Protein AF-A0A970B125-F1 (afdb_monomer_lite)

Structure (mmCIF, N/CA/C/O backbone):
data_AF-A0A970B125-F1
#
_entry.id   AF-A0A970B125-F1
#
loop_
_atom_site.group_PDB
_atom_site.id
_atom_site.type_symbol
_atom_site.label_atom_id
_atom_site.label_alt_id
_atom_site.label_comp_id
_atom_site.label_asym_id
_atom_site.label_entity_id
_atom_site.label_seq_id
_atom_site.pdbx_PDB_ins_code
_atom_site.Cartn_x
_atom_site.Cartn_y
_atom_site.Cartn_z
_atom_site.occupancy
_atom_site.B_iso_or_equiv
_atom_site.auth_seq_id
_atom_site.auth_comp_id
_atom_site.auth_asym_id
_atom_site.auth_atom_id
_atom_site.pdbx_PDB_model_num
ATOM 1 N N . MET A 1 1 ? 10.197 -2.682 6.898 1.00 63.16 1 MET A N 1
ATOM 2 C CA . MET A 1 1 ? 10.184 -3.993 6.208 1.00 63.16 1 MET A CA 1
ATOM 3 C C . MET A 1 1 ? 8.740 -4.413 6.235 1.00 63.16 1 MET A C 1
ATOM 5 O O . MET A 1 1 ? 8.179 -4.382 7.325 1.00 63.16 1 MET A O 1
ATOM 9 N N . ALA A 1 2 ? 8.145 -4.710 5.075 1.00 85.38 2 ALA A N 1
ATOM 10 C CA . ALA A 1 2 ? 6.702 -4.899 4.973 1.00 85.38 2 ALA A CA 1
ATOM 11 C C . ALA A 1 2 ? 6.158 -5.877 6.017 1.00 85.38 2 ALA A C 1
ATOM 13 O O . ALA A 1 2 ? 6.754 -6.921 6.304 1.00 85.38 2 ALA A O 1
ATOM 14 N N . ASN A 1 3 ? 4.994 -5.543 6.563 1.00 89.69 3 ASN A N 1
ATOM 15 C CA . ASN A 1 3 ? 4.304 -6.415 7.492 1.00 89.69 3 ASN A CA 1
ATOM 16 C C . ASN A 1 3 ? 3.643 -7.553 6.705 1.00 89.69 3 ASN A C 1
ATOM 18 O O . ASN A 1 3 ? 2.733 -7.331 5.902 1.00 89.69 3 ASN A O 1
ATOM 22 N N . PHE A 1 4 ? 4.081 -8.787 6.961 1.00 87.88 4 PHE A N 1
ATOM 23 C CA . PHE A 1 4 ? 3.601 -9.972 6.250 1.00 87.88 4 PHE A CA 1
ATOM 24 C C . PHE A 1 4 ? 2.079 -10.159 6.342 1.00 87.88 4 PHE A C 1
ATOM 26 O O . PHE A 1 4 ? 1.469 -10.659 5.396 1.00 87.88 4 PHE A O 1
ATOM 33 N N . LYS A 1 5 ? 1.452 -9.742 7.453 1.00 88.69 5 LYS A N 1
ATOM 34 C CA . LYS A 1 5 ? -0.003 -9.827 7.624 1.00 88.69 5 LYS A CA 1
ATOM 35 C C . LYS A 1 5 ? -0.712 -8.882 6.660 1.00 88.69 5 LYS A C 1
ATOM 37 O O . LYS A 1 5 ? -1.639 -9.309 5.981 1.00 88.69 5 LYS A O 1
ATOM 42 N N . HIS A 1 6 ? -0.238 -7.642 6.541 1.00 89.62 6 HIS A N 1
ATOM 43 C CA . HIS A 1 6 ? -0.824 -6.643 5.641 1.00 89.62 6 HIS A CA 1
ATOM 44 C C . HIS A 1 6 ? -0.635 -7.032 4.174 1.00 89.62 6 HIS A C 1
ATOM 46 O O . HIS A 1 6 ? -1.575 -6.955 3.386 1.00 89.62 6 HIS A O 1
ATOM 52 N N . VAL A 1 7 ? 0.558 -7.523 3.821 1.00 91.44 7 VAL A N 1
ATOM 53 C CA . VAL A 1 7 ? 0.851 -8.004 2.463 1.00 91.44 7 VAL A CA 1
ATOM 54 C C . VAL A 1 7 ? -0.078 -9.149 2.080 1.00 91.44 7 VAL A C 1
ATOM 56 O O . VAL A 1 7 ? -0.610 -9.166 0.972 1.00 91.44 7 VAL A O 1
ATOM 59 N N . ARG A 1 8 ? -0.298 -10.098 2.996 1.00 91.38 8 ARG A N 1
ATOM 60 C CA . ARG A 1 8 ? -1.213 -11.214 2.762 1.00 91.38 8 ARG A CA 1
ATOM 6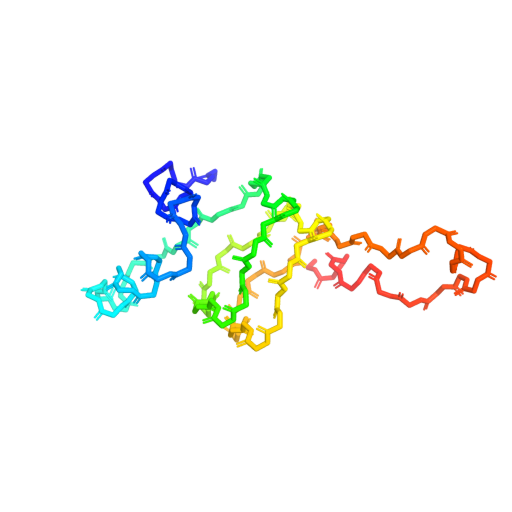1 C C . ARG A 1 8 ? -2.643 -10.728 2.517 1.00 91.38 8 ARG A C 1
ATOM 63 O O . ARG A 1 8 ? -3.252 -11.183 1.560 1.00 91.38 8 ARG A O 1
ATOM 70 N N . GLN A 1 9 ? -3.137 -9.783 3.317 1.00 90.12 9 GLN A N 1
ATOM 71 C CA . GLN A 1 9 ? -4.487 -9.232 3.149 1.00 90.12 9 GLN A CA 1
ATOM 72 C C . GLN A 1 9 ? -4.676 -8.559 1.783 1.00 90.12 9 GLN A C 1
ATOM 74 O O . GLN A 1 9 ? -5.653 -8.836 1.097 1.00 90.12 9 GLN A O 1
ATOM 79 N N . VAL A 1 10 ? -3.715 -7.738 1.339 1.00 90.44 10 VAL A N 1
ATOM 80 C CA . VAL A 1 10 ? -3.775 -7.114 0.003 1.00 90.44 10 VAL A CA 1
ATOM 81 C C . VAL A 1 10 ? -3.770 -8.170 -1.111 1.00 90.44 10 VAL A C 1
ATOM 83 O O . VAL A 1 10 ? -4.480 -8.023 -2.104 1.00 90.44 10 VAL A O 1
ATOM 86 N N . LYS A 1 11 ? -3.001 -9.256 -0.942 1.00 90.94 11 LYS A N 1
ATOM 87 C CA . LYS A 1 11 ? -2.905 -10.362 -1.912 1.00 90.94 11 LYS A CA 1
ATOM 88 C C . LYS A 1 11 ? -4.143 -11.255 -1.957 1.00 90.94 11 LYS A C 1
ATOM 90 O O . LYS A 1 11 ? -4.360 -11.910 -2.971 1.00 90.94 11 LYS A O 1
ATOM 95 N N . GLU A 1 12 ? -4.947 -11.271 -0.899 1.00 91.94 12 GLU A N 1
ATOM 96 C CA . GLU A 1 12 ? -6.232 -11.979 -0.859 1.00 91.94 12 GLU A CA 1
ATOM 97 C C . GLU A 1 12 ? -7.322 -11.254 -1.673 1.00 91.94 12 GLU A C 1
ATOM 99 O O . GLU A 1 12 ? -8.301 -11.885 -2.063 1.00 91.94 12 GLU A O 1
ATOM 104 N N . GLY A 1 13 ? -7.135 -9.966 -1.990 1.00 93.00 13 GLY A N 1
ATOM 105 C CA . GLY A 1 13 ? -7.997 -9.193 -2.888 1.00 93.00 13 GLY A CA 1
ATOM 106 C C . GLY A 1 13 ? -8.462 -7.858 -2.303 1.00 93.00 13 GLY A C 1
ATOM 107 O O . GLY A 1 13 ? -8.350 -7.609 -1.102 1.00 93.00 13 GLY A O 1
ATOM 108 N N . VAL A 1 14 ? -9.012 -6.995 -3.164 1.00 93.19 14 VAL A N 1
ATOM 109 C CA . VAL A 1 14 ? -9.466 -5.642 -2.784 1.00 93.19 14 VAL A CA 1
ATOM 110 C C . VAL A 1 14 ? -10.610 -5.679 -1.781 1.00 93.19 14 VAL A C 1
ATOM 112 O O . VAL A 1 14 ? -10.598 -4.901 -0.833 1.00 93.19 14 VAL A O 1
ATOM 115 N N . ASP A 1 15 ? -11.569 -6.589 -1.944 1.00 92.00 15 ASP A N 1
ATOM 116 C CA . ASP A 1 15 ? -12.708 -6.688 -1.027 1.00 92.00 15 ASP A CA 1
ATOM 117 C C . ASP A 1 15 ? -12.248 -7.065 0.384 1.00 92.00 15 ASP A C 1
ATOM 119 O O . ASP A 1 15 ? -12.624 -6.409 1.357 1.00 92.00 15 ASP A O 1
ATOM 123 N N . SER A 1 16 ? -11.370 -8.067 0.490 1.00 92.12 16 SER A N 1
ATOM 124 C CA . SER A 1 16 ? -10.750 -8.489 1.752 1.00 92.12 16 SER A CA 1
ATOM 125 C C . SER A 1 16 ? -9.968 -7.344 2.389 1.00 92.12 16 SER A C 1
ATOM 127 O O . SER A 1 16 ? -10.145 -7.047 3.572 1.00 92.12 16 SER A O 1
ATOM 129 N N . TRP A 1 17 ? -9.160 -6.645 1.588 1.00 92.19 17 TRP A N 1
ATOM 130 C CA . TRP A 1 17 ? -8.403 -5.482 2.030 1.00 92.19 17 TRP A CA 1
ATOM 131 C C . TRP A 1 17 ? -9.306 -4.366 2.562 1.00 92.19 17 TRP A C 1
ATOM 133 O O . TRP A 1 17 ? -9.099 -3.876 3.671 1.00 92.19 17 TRP A O 1
ATOM 143 N N . ASN A 1 18 ? -10.336 -3.986 1.810 1.00 92.25 18 ASN A N 1
ATOM 144 C CA . ASN A 1 18 ? -11.238 -2.900 2.174 1.00 92.25 18 ASN A CA 1
ATOM 145 C C . ASN A 1 18 ? -12.081 -3.255 3.410 1.00 92.25 18 ASN A C 1
ATOM 147 O O . ASN A 1 18 ? -12.266 -2.405 4.281 1.00 92.25 18 ASN A O 1
ATOM 151 N N . GLN A 1 19 ? -12.531 -4.507 3.548 1.00 91.25 19 GLN A N 1
ATOM 152 C CA . GLN A 1 19 ? -13.210 -4.983 4.759 1.00 91.25 19 GLN A CA 1
ATOM 153 C C . GLN A 1 19 ? -12.285 -4.972 5.977 1.00 91.25 19 GLN A C 1
ATOM 155 O O . GLN A 1 19 ? -12.701 -4.574 7.069 1.00 91.25 19 GLN A O 1
ATOM 160 N N . TRP A 1 20 ? -11.029 -5.389 5.805 1.00 89.88 20 TRP A N 1
ATOM 161 C CA . TRP A 1 20 ? -10.029 -5.313 6.862 1.00 89.88 20 TRP A CA 1
ATOM 162 C C . TRP A 1 20 ? -9.766 -3.855 7.257 1.00 89.88 20 TRP A C 1
ATOM 164 O O . TRP A 1 20 ? -9.809 -3.543 8.442 1.00 89.88 20 TRP A O 1
ATOM 174 N N . ARG A 1 21 ? -9.624 -2.940 6.287 1.00 87.50 21 ARG A N 1
ATOM 175 C CA . ARG A 1 21 ? -9.445 -1.493 6.516 1.00 87.50 21 ARG A CA 1
ATOM 176 C C . ARG A 1 21 ? -10.621 -0.830 7.226 1.00 87.50 21 ARG A C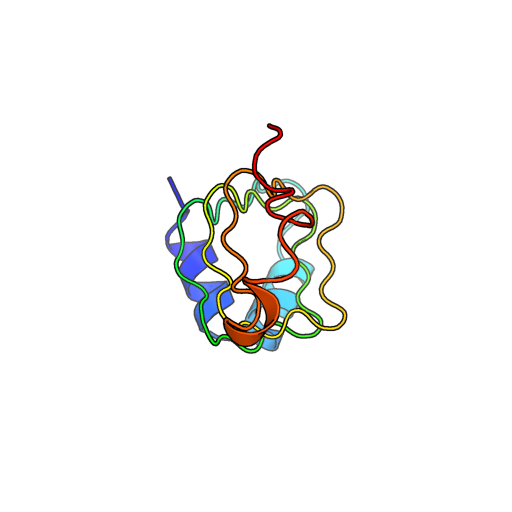 1
ATOM 178 O O . ARG A 1 21 ? -10.394 0.098 7.988 1.00 87.50 21 ARG A O 1
ATOM 185 N N . GLN A 1 22 ? -11.851 -1.289 7.001 1.00 87.00 22 GLN A N 1
ATOM 186 C CA . GLN A 1 22 ? -13.025 -0.789 7.729 1.00 87.00 22 GLN A CA 1
ATOM 187 C C . GLN A 1 22 ? -13.022 -1.199 9.207 1.00 87.00 22 GLN A C 1
ATOM 189 O O . GLN A 1 22 ? -13.570 -0.488 10.044 1.00 87.00 22 GLN A O 1
ATOM 194 N N . LYS A 1 23 ? -12.431 -2.355 9.529 1.00 84.81 23 LYS A N 1
ATOM 195 C CA . LYS A 1 23 ? -12.364 -2.894 10.898 1.00 84.81 23 LYS A CA 1
ATOM 196 C C . LYS A 1 23 ? -11.085 -2.497 11.630 1.00 84.81 23 LYS A C 1
ATOM 198 O O . LYS A 1 23 ? -11.080 -2.447 12.857 1.00 84.81 23 LYS A O 1
ATOM 203 N N . ALA A 1 24 ? -10.004 -2.262 10.896 1.00 77.81 24 ALA A N 1
ATOM 204 C CA . ALA A 1 24 ? -8.743 -1.801 11.441 1.00 77.81 24 ALA A CA 1
ATOM 205 C C . ALA A 1 24 ? -8.935 -0.377 11.976 1.00 77.81 24 ALA A C 1
ATOM 207 O O . ALA A 1 24 ? -9.182 0.555 11.215 1.00 77.81 24 ALA A O 1
ATOM 208 N N . SER A 1 25 ? -8.836 -0.202 13.296 1.00 66.38 25 SER A N 1
ATOM 209 C CA . SER A 1 25 ? -8.778 1.133 13.892 1.00 66.38 25 SER A CA 1
ATOM 210 C C . SER A 1 25 ? -7.639 1.924 13.246 1.00 66.38 25 SER A C 1
ATOM 212 O O . SER A 1 25 ? -6.527 1.409 13.135 1.00 66.38 25 SER A O 1
ATOM 214 N N . ASN A 1 26 ? -7.898 3.188 12.890 1.00 62.94 26 ASN A N 1
ATOM 215 C CA . ASN A 1 26 ? -6.981 4.147 12.241 1.00 62.94 26 ASN A CA 1
ATOM 216 C C . ASN A 1 26 ? -5.595 4.347 12.913 1.00 62.94 26 ASN A C 1
ATOM 218 O O . ASN A 1 26 ? -4.824 5.195 12.475 1.00 62.94 26 ASN A O 1
ATOM 222 N N . ALA A 1 27 ? -5.277 3.621 13.985 1.00 61.75 27 ALA A N 1
ATOM 223 C CA . ALA A 1 27 ? -4.037 3.718 14.743 1.00 61.75 27 ALA A CA 1
ATOM 224 C C . ALA A 1 27 ? -2.910 2.794 14.239 1.00 61.75 27 ALA A C 1
ATOM 226 O O . ALA A 1 27 ? -1.765 2.975 14.653 1.00 61.75 27 ALA A O 1
ATOM 227 N N . GLU A 1 28 ? -3.190 1.802 13.383 1.00 74.69 28 GLU A N 1
ATOM 228 C CA . GLU A 1 28 ? -2.146 0.889 12.899 1.00 74.69 28 GLU A CA 1
ATOM 229 C C . GLU A 1 28 ? -1.442 1.443 11.651 1.00 74.69 28 GLU A C 1
ATOM 231 O O . GLU A 1 28 ? -2.058 1.687 10.613 1.00 74.69 28 GLU A O 1
ATOM 236 N N . VAL A 1 29 ? -0.121 1.630 11.746 1.00 82.94 29 VAL A N 1
ATOM 237 C CA . VAL A 1 29 ? 0.713 2.002 10.597 1.00 82.94 29 VAL A CA 1
ATOM 238 C C . VAL A 1 29 ? 0.843 0.799 9.669 1.00 82.94 29 VAL A C 1
ATOM 240 O O . VAL A 1 29 ? 1.403 -0.240 10.025 1.00 82.94 29 VAL A O 1
ATOM 243 N N . ILE A 1 30 ? 0.356 0.949 8.442 1.00 90.38 30 ILE A N 1
ATOM 244 C CA . ILE A 1 30 ? 0.387 -0.113 7.445 1.00 90.38 30 ILE A CA 1
ATOM 245 C C . ILE A 1 30 ? 1.674 -0.005 6.625 1.00 90.38 30 ILE A C 1
ATOM 247 O O . ILE A 1 30 ? 1.834 0.920 5.832 1.00 90.38 30 ILE A O 1
ATOM 251 N N . ASP A 1 31 ? 2.572 -0.982 6.773 1.00 92.19 31 ASP A N 1
ATOM 252 C CA . ASP A 1 31 ? 3.784 -1.101 5.953 1.00 92.19 31 ASP A CA 1
ATOM 253 C C . ASP A 1 31 ? 3.644 -2.181 4.867 1.00 92.19 31 ASP A C 1
ATOM 255 O O . ASP A 1 31 ? 3.603 -3.374 5.177 1.00 92.19 31 ASP A O 1
ATOM 259 N N . LEU A 1 32 ? 3.609 -1.755 3.601 1.00 92.56 32 LEU A N 1
ATOM 260 C CA . LEU A 1 32 ? 3.685 -2.603 2.406 1.00 92.56 32 LEU A CA 1
ATOM 261 C C . LEU A 1 32 ? 4.984 -2.355 1.617 1.00 92.56 32 LEU A C 1
ATOM 263 O O . LEU A 1 32 ? 5.101 -2.804 0.477 1.00 92.56 32 LEU A O 1
ATOM 267 N N . SER A 1 33 ? 5.973 -1.665 2.191 1.00 93.25 33 SER A N 1
ATOM 268 C CA .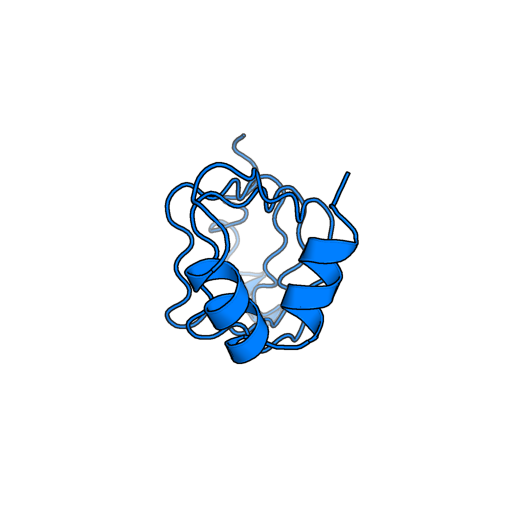 SER A 1 33 ? 7.191 -1.262 1.482 1.00 93.25 33 SER A CA 1
ATOM 269 C C . SER A 1 33 ? 7.925 -2.428 0.810 1.00 93.25 33 SER A C 1
ATOM 271 O O . SER A 1 33 ? 8.094 -3.502 1.386 1.00 93.25 33 SER A O 1
ATOM 273 N N . ARG A 1 34 ? 8.404 -2.201 -0.419 1.00 91.38 34 ARG A N 1
ATOM 274 C CA . ARG A 1 34 ? 9.149 -3.169 -1.245 1.00 91.38 34 ARG A CA 1
ATOM 275 C C . ARG A 1 34 ? 8.387 -4.466 -1.533 1.00 91.38 34 ARG A C 1
ATOM 277 O O . ARG A 1 34 ? 8.997 -5.504 -1.778 1.00 91.38 34 ARG A O 1
ATOM 284 N N . THR A 1 35 ? 7.059 -4.417 -1.501 1.00 92.44 35 THR A N 1
ATOM 285 C CA . THR A 1 35 ? 6.212 -5.549 -1.887 1.00 92.44 35 THR A CA 1
ATOM 286 C C . THR A 1 35 ? 6.017 -5.575 -3.399 1.00 92.44 35 THR A C 1
ATOM 288 O O . THR A 1 35 ? 5.847 -4.533 -4.031 1.00 92.44 35 THR A O 1
ATOM 291 N N . ASP A 1 36 ? 5.997 -6.774 -3.977 1.00 91.69 36 ASP A N 1
ATOM 292 C CA . ASP A 1 36 ? 5.556 -6.975 -5.355 1.00 91.69 36 ASP A CA 1
ATOM 293 C C . ASP A 1 36 ? 4.033 -7.150 -5.410 1.00 91.69 36 ASP A C 1
ATOM 295 O O . ASP A 1 36 ? 3.500 -8.145 -4.903 1.00 91.69 36 ASP A O 1
ATOM 299 N N . LEU A 1 37 ? 3.363 -6.152 -5.991 1.00 91.44 37 LEU A N 1
ATOM 300 C CA . LEU A 1 37 ? 1.927 -6.100 -6.269 1.00 91.44 37 LEU A CA 1
ATOM 301 C C . LEU A 1 37 ? 1.665 -5.968 -7.780 1.00 91.44 37 LEU A C 1
ATOM 303 O O . LEU A 1 37 ? 0.627 -5.456 -8.204 1.00 91.44 37 LEU A O 1
ATOM 307 N N . SER A 1 38 ? 2.618 -6.401 -8.609 1.00 91.12 38 SER A N 1
ATOM 308 C CA . SER A 1 38 ? 2.494 -6.324 -10.060 1.00 91.12 38 SER A CA 1
ATOM 309 C C . SER A 1 38 ? 1.339 -7.183 -10.583 1.00 91.12 38 SER A C 1
ATOM 311 O O . SER A 1 38 ? 1.037 -8.256 -10.061 1.00 91.12 38 SER A O 1
ATOM 313 N N . ASN A 1 39 ? 0.682 -6.704 -11.643 1.00 91.50 39 ASN A N 1
ATOM 314 C CA . ASN A 1 39 ? -0.469 -7.328 -12.306 1.00 91.50 39 ASN A CA 1
ATOM 315 C C . ASN A 1 39 ? -1.700 -7.537 -11.400 1.00 91.50 39 ASN A C 1
ATOM 317 O O . ASN A 1 39 ? -2.635 -8.245 -11.778 1.00 91.50 39 ASN A O 1
ATOM 321 N N . MET A 1 40 ? -1.725 -6.945 -10.202 1.00 92.44 40 MET A N 1
ATOM 322 C CA . MET A 1 40 ? -2.859 -7.074 -9.294 1.00 92.44 40 MET A CA 1
ATOM 323 C C . MET A 1 40 ? -4.015 -6.161 -9.699 1.00 92.44 40 MET A C 1
ATOM 325 O O . MET A 1 40 ? -3.818 -5.024 -10.124 1.00 92.44 40 MET A O 1
ATOM 329 N N . LYS A 1 41 ? -5.242 -6.646 -9.502 1.00 93.25 41 LYS A N 1
ATOM 330 C CA . LYS A 1 41 ? -6.453 -5.829 -9.596 1.00 93.25 41 LYS A CA 1
ATOM 331 C C . LYS A 1 41 ? -6.659 -5.134 -8.257 1.00 93.25 41 LYS A C 1
ATOM 333 O O . LYS A 1 41 ? -7.124 -5.771 -7.321 1.00 93.25 41 LYS A O 1
ATOM 338 N N . LEU A 1 42 ? -6.266 -3.870 -8.165 1.00 92.19 42 LEU A N 1
ATOM 339 C CA . LEU A 1 42 ? -6.350 -3.028 -6.967 1.00 92.19 42 LEU A CA 1
ATOM 340 C C . LEU A 1 42 ? -7.345 -1.868 -7.145 1.00 92.19 42 LEU A C 1
ATOM 342 O O . LEU A 1 42 ? -7.304 -0.887 -6.401 1.00 92.19 42 LEU A O 1
ATOM 346 N N . SER A 1 43 ? -8.247 -1.982 -8.124 1.00 93.94 43 SER A N 1
ATOM 347 C CA . SER A 1 43 ? -9.240 -0.954 -8.406 1.00 93.94 43 SER A CA 1
ATOM 348 C C . SER A 1 43 ? -10.135 -0.728 -7.186 1.00 93.94 43 SER A C 1
ATOM 350 O O . SER A 1 43 ? -10.715 -1.678 -6.665 1.00 93.94 43 SER A O 1
ATOM 352 N N . GLY A 1 44 ? -10.254 0.519 -6.727 1.00 93.75 44 GLY A N 1
ATOM 353 C CA . GLY A 1 44 ? -11.023 0.885 -5.533 1.00 93.75 44 GLY A CA 1
ATOM 354 C C . GLY A 1 44 ? -10.368 0.512 -4.196 1.00 93.75 44 GLY A C 1
ATOM 355 O O . GLY A 1 44 ? -11.034 0.550 -3.160 1.00 93.75 44 GLY A O 1
ATOM 356 N N . ALA A 1 45 ? -9.088 0.124 -4.172 1.00 94.25 45 ALA A N 1
ATOM 357 C CA . ALA A 1 45 ? -8.405 -0.224 -2.926 1.00 94.25 45 ALA A CA 1
ATOM 358 C C . ALA A 1 45 ? -8.193 0.999 -2.015 1.00 94.25 45 ALA A C 1
ATOM 360 O O . ALA A 1 45 ? -7.693 2.037 -2.448 1.00 94.25 45 ALA A O 1
ATOM 361 N N . HIS A 1 46 ? -8.508 0.858 -0.725 1.00 93.06 46 HIS A N 1
ATOM 362 C CA . HIS A 1 46 ? -8.256 1.879 0.295 1.00 93.06 46 HIS A CA 1
ATOM 363 C C . HIS A 1 46 ? -6.806 1.801 0.788 1.00 93.06 46 HIS A C 1
ATOM 365 O O . HIS A 1 46 ? -6.502 1.136 1.783 1.00 93.06 46 HIS A O 1
ATOM 371 N N . LEU A 1 47 ? -5.884 2.447 0.083 1.00 90.62 47 LEU A N 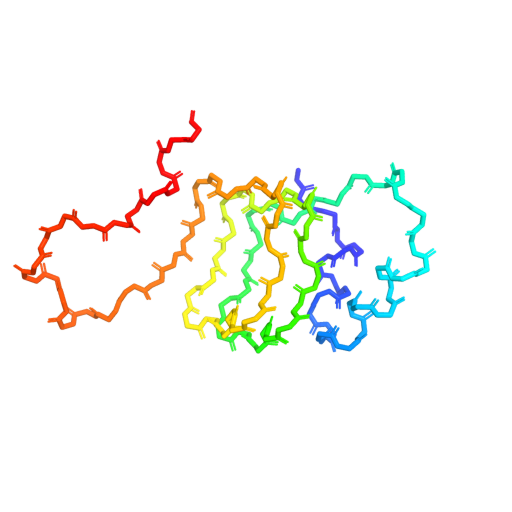1
ATOM 372 C CA . LEU A 1 47 ? -4.447 2.468 0.376 1.00 90.62 47 LEU A CA 1
ATOM 373 C C . LEU A 1 47 ? -3.989 3.790 1.020 1.00 90.62 47 LEU A C 1
ATOM 375 O O . LEU A 1 47 ? -2.791 4.060 1.100 1.00 90.62 47 LEU A O 1
ATOM 379 N N . SER A 1 48 ? -4.918 4.593 1.543 1.00 90.19 48 SER A N 1
ATOM 380 C CA . SER A 1 48 ? -4.581 5.851 2.203 1.00 90.19 48 SER A CA 1
ATOM 381 C C . SER A 1 48 ? -3.765 5.634 3.476 1.00 90.19 48 SER A C 1
ATOM 383 O O . SER A 1 48 ? -4.006 4.684 4.231 1.00 90.19 48 SER A O 1
ATOM 385 N N . GLY A 1 49 ? -2.767 6.496 3.689 1.00 89.88 49 GLY A N 1
ATOM 386 C CA . GLY A 1 49 ? -1.833 6.445 4.822 1.00 89.88 49 GLY A CA 1
ATOM 387 C C . GLY A 1 49 ? -0.872 5.247 4.831 1.00 89.88 49 GLY A C 1
ATOM 388 O O . GLY A 1 49 ? -0.168 5.040 5.817 1.00 89.88 49 GLY A O 1
ATOM 389 N N . VAL A 1 50 ? -0.843 4.431 3.771 1.00 91.88 50 VAL A N 1
ATOM 390 C CA . VAL A 1 50 ? -0.006 3.224 3.701 1.00 91.88 50 VAL A CA 1
ATOM 391 C C . VAL A 1 50 ? 1.423 3.579 3.300 1.00 91.88 50 VAL A C 1
ATOM 393 O O . VAL A 1 50 ? 1.653 4.378 2.391 1.00 91.88 50 VAL A O 1
ATOM 396 N N . ASN A 1 51 ? 2.411 2.937 3.923 1.00 92.62 51 ASN A N 1
ATOM 397 C CA . ASN A 1 51 ? 3.780 2.986 3.433 1.00 92.62 51 ASN A CA 1
ATOM 398 C C . ASN A 1 51 ? 3.946 2.048 2.227 1.00 92.62 51 ASN A C 1
ATOM 400 O O . ASN A 1 51 ? 4.085 0.836 2.391 1.00 92.62 51 ASN A O 1
ATOM 404 N N . LEU A 1 52 ? 3.937 2.617 1.021 1.00 92.00 52 LEU A N 1
ATOM 405 C CA . LEU A 1 52 ? 4.118 1.919 -0.256 1.00 92.00 52 LEU A CA 1
ATOM 406 C C . LEU A 1 52 ? 5.543 2.090 -0.803 1.00 92.00 52 LEU A C 1
ATOM 408 O O . LEU A 1 52 ? 5.784 1.854 -1.986 1.00 92.00 52 LEU A O 1
ATOM 412 N N . LYS A 1 53 ? 6.509 2.480 0.041 1.00 91.38 53 LYS A N 1
ATOM 413 C CA . LYS A 1 53 ? 7.864 2.782 -0.416 1.00 91.38 53 LYS A CA 1
ATOM 414 C C . LYS A 1 53 ? 8.476 1.603 -1.181 1.00 91.38 53 LYS A C 1
ATOM 416 O O . LYS A 1 53 ? 8.624 0.524 -0.614 1.00 91.38 53 LYS A O 1
ATOM 421 N N . GLY A 1 54 ? 8.884 1.791 -2.432 1.00 90.50 54 GLY A N 1
ATOM 422 C CA . GLY A 1 54 ? 9.531 0.752 -3.238 1.00 90.50 54 GLY A CA 1
ATOM 423 C C . GLY A 1 54 ? 8.592 -0.342 -3.751 1.00 90.50 54 GLY A C 1
ATOM 424 O O . GLY A 1 54 ? 9.073 -1.381 -4.196 1.00 90.50 54 GLY A O 1
ATOM 425 N N . VAL A 1 55 ? 7.271 -0.176 -3.630 1.00 92.19 55 VAL A N 1
ATOM 426 C CA . VAL A 1 55 ? 6.299 -1.174 -4.101 1.00 92.19 55 VAL A CA 1
ATOM 427 C C . VAL A 1 55 ? 6.305 -1.258 -5.622 1.00 92.19 55 VAL A C 1
ATOM 429 O O . VAL A 1 55 ? 6.357 -0.242 -6.313 1.00 92.19 55 VAL A O 1
ATOM 432 N N . ASN A 1 56 ? 6.211 -2.478 -6.148 1.00 90.69 56 ASN A N 1
ATOM 433 C CA . ASN A 1 56 ? 6.045 -2.711 -7.575 1.00 90.69 56 ASN A CA 1
ATOM 434 C C . ASN A 1 56 ? 4.559 -2.830 -7.934 1.00 90.69 56 ASN A C 1
ATOM 436 O O . ASN A 1 56 ? 3.925 -3.825 -7.601 1.00 90.69 56 ASN A O 1
ATOM 440 N N . PHE A 1 57 ? 4.029 -1.839 -8.646 1.00 89.75 57 PHE A N 1
ATOM 441 C CA . PHE A 1 57 ? 2.676 -1.807 -9.213 1.00 89.75 57 PHE A CA 1
ATOM 442 C C . PHE A 1 57 ? 2.688 -1.983 -10.742 1.00 89.75 57 PHE A C 1
ATOM 444 O O . PHE A 1 57 ? 1.761 -1.563 -11.432 1.00 89.75 57 PHE A O 1
ATOM 451 N N . THR A 1 58 ? 3.736 -2.583 -11.314 1.00 87.62 58 THR A N 1
ATOM 452 C CA . THR A 1 58 ? 3.809 -2.877 -12.756 1.00 87.62 58 THR A CA 1
ATOM 453 C C . THR A 1 58 ? 2.544 -3.591 -13.231 1.00 87.62 58 THR A C 1
ATOM 455 O O . THR A 1 58 ? 2.230 -4.662 -12.725 1.00 87.62 58 THR A O 1
ATOM 458 N N . ASN A 1 59 ? 1.833 -3.015 -14.207 1.00 88.31 59 ASN A N 1
ATOM 459 C CA . ASN A 1 59 ? 0.557 -3.519 -14.740 1.00 88.31 59 ASN A CA 1
ATOM 460 C C . ASN A 1 59 ? -0.566 -3.706 -13.697 1.00 88.31 59 ASN A C 1
ATOM 462 O O . ASN A 1 59 ? -1.545 -4.393 -13.986 1.00 88.31 59 ASN A O 1
ATOM 466 N N . ALA A 1 60 ? -0.431 -3.170 -12.483 1.00 90.06 60 ALA A N 1
ATOM 467 C CA . ALA A 1 60 ? -1.509 -3.218 -11.508 1.00 90.06 60 ALA A CA 1
ATOM 468 C C . ALA A 1 60 ? -2.621 -2.245 -11.924 1.00 90.06 60 ALA A C 1
ATOM 470 O O . ALA A 1 60 ? -2.350 -1.123 -12.352 1.00 90.06 60 ALA A O 1
ATOM 471 N N . ASP A 1 61 ? -3.871 -2.666 -11.774 1.00 90.75 61 ASP A N 1
ATOM 472 C CA . ASP A 1 61 ? -5.018 -1.783 -11.952 1.00 90.75 61 ASP A CA 1
ATOM 473 C C . ASP A 1 61 ? -5.264 -1.026 -10.646 1.00 90.75 61 ASP A C 1
ATOM 475 O O . ASP A 1 61 ? -5.751 -1.607 -9.683 1.00 90.75 61 ASP A O 1
ATOM 479 N N . LEU A 1 62 ? -4.894 0.254 -10.605 1.00 89.06 62 LEU A N 1
ATOM 480 C CA . LEU A 1 62 ? -5.115 1.159 -9.470 1.00 89.06 62 LEU A CA 1
ATOM 481 C C . LEU A 1 62 ? -6.317 2.094 -9.695 1.00 89.06 62 LEU A C 1
ATOM 483 O O . LEU A 1 62 ? -6.433 3.118 -9.019 1.00 89.06 62 LEU A O 1
ATOM 487 N N . SER A 1 63 ? -7.200 1.793 -10.654 1.00 90.44 63 SER A N 1
ATOM 488 C CA . SER A 1 63 ? -8.342 2.657 -10.980 1.00 90.44 63 SER A CA 1
ATOM 489 C C . SER A 1 63 ? -9.190 2.928 -9.735 1.00 90.44 63 SER A C 1
ATOM 491 O O . SER A 1 63 ? -9.544 2.012 -9.008 1.00 90.44 63 SER A O 1
ATOM 493 N N . HIS A 1 64 ? -9.513 4.189 -9.444 1.00 92.94 64 HIS A N 1
ATOM 494 C CA . HIS A 1 64 ? -10.285 4.576 -8.249 1.00 92.94 64 HIS A CA 1
ATOM 495 C C . HIS A 1 64 ? -9.672 4.184 -6.886 1.00 92.94 64 HIS A C 1
ATOM 497 O O . HIS A 1 64 ? -10.360 4.287 -5.872 1.00 92.94 64 HIS A O 1
ATOM 503 N N . ALA A 1 65 ? -8.413 3.735 -6.821 1.00 91.94 65 ALA A N 1
ATOM 504 C CA . ALA A 1 65 ? -7.755 3.459 -5.547 1.00 91.94 65 ALA A CA 1
ATOM 505 C C . ALA A 1 65 ? -7.489 4.764 -4.777 1.00 91.94 65 ALA A C 1
ATOM 507 O O . ALA A 1 65 ? -7.045 5.762 -5.349 1.00 91.94 65 ALA A O 1
ATOM 508 N N . ASP A 1 66 ? -7.722 4.747 -3.465 1.00 91.00 66 ASP A N 1
ATOM 509 C CA . ASP A 1 66 ? -7.394 5.869 -2.586 1.00 91.00 66 ASP A CA 1
ATOM 510 C C . ASP A 1 66 ? -5.939 5.744 -2.119 1.00 91.00 66 ASP A C 1
ATOM 512 O O . ASP A 1 66 ? -5.616 4.873 -1.315 1.00 91.00 66 ASP A O 1
ATOM 516 N N . LEU A 1 67 ? -5.061 6.615 -2.620 1.00 89.06 67 LEU A N 1
ATOM 517 C CA . LEU A 1 67 ? -3.641 6.699 -2.244 1.00 89.06 67 LEU A CA 1
ATOM 518 C C . LEU A 1 67 ? -3.334 7.942 -1.388 1.00 89.06 67 LEU A C 1
ATOM 520 O O . LEU A 1 67 ? -2.173 8.333 -1.246 1.00 89.06 67 LEU A O 1
ATOM 524 N N . SER A 1 68 ? -4.356 8.586 -0.817 1.00 88.44 68 SER A N 1
ATOM 525 C CA . SER A 1 68 ? -4.194 9.819 -0.037 1.00 88.44 68 SER A CA 1
ATOM 526 C C . SER A 1 68 ? -3.254 9.600 1.151 1.00 88.44 68 SER A C 1
ATOM 528 O O . SER A 1 68 ? -3.418 8.652 1.915 1.00 88.44 68 SER A O 1
ATOM 530 N N . ASN A 1 69 ? -2.267 10.478 1.343 1.00 87.94 69 ASN A N 1
ATOM 531 C CA . ASN A 1 69 ? -1.253 10.373 2.407 1.00 87.94 69 ASN A CA 1
ATOM 532 C C . ASN A 1 69 ? -0.388 9.092 2.371 1.00 87.94 69 ASN A C 1
ATOM 534 O O . ASN A 1 69 ? 0.296 8.795 3.351 1.00 87.94 69 ASN A O 1
ATOM 538 N N . ALA A 1 70 ? -0.411 8.311 1.286 1.00 89.56 70 ALA A N 1
ATOM 539 C CA . ALA A 1 70 ? 0.450 7.141 1.149 1.00 89.56 70 ALA A CA 1
ATOM 540 C C . ALA A 1 70 ? 1.898 7.548 0.822 1.00 89.56 70 ALA A C 1
ATOM 542 O O . ALA A 1 70 ? 2.140 8.504 0.082 1.00 89.56 70 ALA A O 1
ATOM 543 N N . ASN A 1 71 ? 2.877 6.795 1.328 1.00 89.88 71 ASN A N 1
ATOM 544 C CA . ASN A 1 71 ? 4.278 6.986 0.947 1.00 89.88 71 ASN A CA 1
ATOM 545 C C . ASN A 1 71 ? 4.551 6.273 -0.383 1.00 89.88 71 ASN A C 1
ATOM 547 O O . ASN A 1 71 ? 4.722 5.056 -0.397 1.00 89.88 71 ASN A O 1
ATOM 551 N N . LEU A 1 72 ? 4.605 7.028 -1.481 1.00 86.94 72 LEU A N 1
ATOM 552 C CA . LEU A 1 72 ? 4.802 6.517 -2.845 1.00 86.94 72 LEU A CA 1
ATOM 553 C C . LEU A 1 72 ? 6.258 6.587 -3.33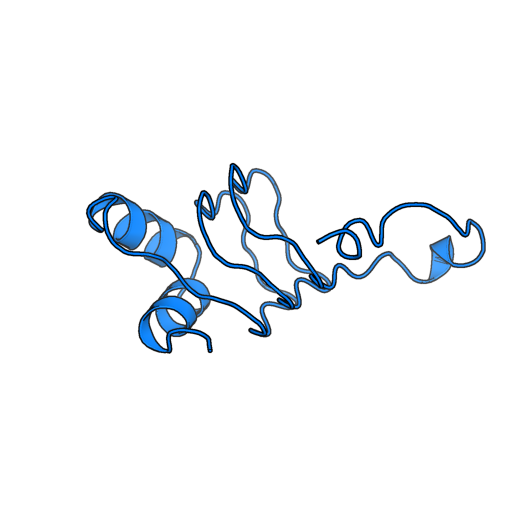3 1.00 86.94 72 LEU A C 1
ATOM 555 O O . LEU A 1 72 ? 6.533 6.488 -4.530 1.00 86.94 72 LEU A O 1
ATOM 559 N N . CYS A 1 73 ? 7.211 6.765 -2.426 1.00 87.44 73 CYS A N 1
ATOM 560 C CA . CYS A 1 73 ? 8.609 6.916 -2.804 1.00 87.44 73 CYS A CA 1
ATOM 561 C C . CYS A 1 73 ? 9.200 5.599 -3.301 1.00 87.44 73 CYS A C 1
ATOM 563 O O . CYS A 1 73 ? 8.857 4.531 -2.817 1.00 87.44 73 CYS A O 1
ATOM 565 N N . GLU A 1 74 ? 10.074 5.647 -4.297 1.00 85.62 74 GLU A N 1
ATOM 566 C CA . GLU A 1 74 ? 10.644 4.488 -5.001 1.00 85.62 74 GLU A CA 1
ATOM 567 C C . GLU A 1 74 ? 9.616 3.503 -5.612 1.00 85.62 74 GLU A C 1
ATOM 569 O O . GLU A 1 74 ? 10.008 2.438 -6.081 1.00 85.62 74 GLU A O 1
ATOM 574 N N . VAL A 1 75 ? 8.316 3.822 -5.639 1.00 84.94 75 VAL A N 1
ATOM 575 C CA . VAL A 1 75 ? 7.293 3.000 -6.298 1.00 84.94 75 VAL A CA 1
ATOM 576 C C . VAL A 1 75 ? 7.604 2.807 -7.785 1.00 84.94 75 VAL A C 1
ATOM 578 O O . VAL A 1 75 ? 7.956 3.746 -8.502 1.00 84.94 75 VAL A O 1
ATOM 581 N N . ILE A 1 76 ? 7.417 1.575 -8.255 1.00 84.44 76 ILE A N 1
ATOM 582 C CA . ILE A 1 76 ? 7.607 1.176 -9.648 1.00 84.44 76 ILE A CA 1
ATOM 583 C C . ILE A 1 76 ? 6.230 1.056 -10.307 1.00 84.44 76 ILE A C 1
ATOM 585 O O . ILE A 1 76 ? 5.465 0.142 -10.007 1.00 84.44 76 ILE A O 1
ATOM 589 N N . LEU A 1 77 ? 5.927 1.970 -11.227 1.00 78.75 77 LEU A N 1
ATOM 590 C CA . LEU A 1 77 ? 4.796 1.884 -12.152 1.00 78.75 77 LEU A CA 1
ATOM 591 C C . LEU A 1 77 ? 5.380 1.657 -13.545 1.00 78.75 77 LEU A C 1
ATOM 593 O O . LEU A 1 77 ? 6.214 2.442 -13.994 1.00 78.75 77 LEU A O 1
ATOM 597 N N . LYS A 1 78 ? 4.990 0.582 -14.233 1.00 71.06 78 LYS A N 1
ATOM 598 C CA . LYS A 1 78 ? 5.459 0.366 -15.604 1.00 71.06 78 LYS A CA 1
ATOM 599 C C . LYS A 1 78 ? 4.627 1.214 -16.554 1.00 71.06 78 LYS A C 1
ATOM 601 O O . LYS A 1 78 ? 3.424 1.001 -16.683 1.00 71.06 78 LYS A O 1
ATOM 606 N N . THR A 1 79 ? 5.278 2.149 -17.230 1.00 56.50 79 THR A N 1
ATOM 607 C CA . THR A 1 79 ? 4.718 2.798 -18.411 1.00 56.50 79 THR A CA 1
ATOM 608 C C . THR A 1 79 ? 4.886 1.871 -19.622 1.00 56.50 79 THR A C 1
ATOM 610 O O . THR A 1 79 ? 5.835 1.081 -19.679 1.00 56.50 79 THR A O 1
ATOM 613 N N . PRO A 1 80 ? 3.953 1.894 -20.586 1.00 54.75 80 PRO A N 1
ATOM 614 C CA . PRO A 1 80 ? 4.099 1.122 -21.808 1.00 54.75 80 PRO A CA 1
ATOM 615 C C . PRO A 1 80 ? 5.414 1.455 -22.526 1.00 54.75 80 PRO A C 1
ATOM 617 O O . PRO A 1 80 ? 5.712 2.621 -22.780 1.00 54.75 80 PRO A O 1
ATOM 620 N N . THR A 1 81 ? 6.178 0.424 -22.894 1.00 53.50 81 THR A N 1
ATOM 621 C CA . THR A 1 81 ? 7.513 0.537 -23.512 1.00 53.50 81 THR A CA 1
ATOM 622 C C . THR A 1 81 ? 7.510 1.261 -24.864 1.00 53.50 81 THR A C 1
ATOM 624 O O . THR A 1 81 ? 8.530 1.786 -25.291 1.00 53.50 81 THR A O 1
ATOM 627 N N . TRP A 1 82 ? 6.357 1.360 -25.531 1.00 62.22 82 TRP A N 1
ATOM 628 C CA . TRP A 1 82 ? 6.187 2.159 -26.750 1.00 62.22 82 TRP A CA 1
ATOM 629 C C . TRP A 1 82 ? 6.143 3.679 -26.497 1.00 62.22 82 TRP A C 1
ATOM 631 O O . TRP A 1 82 ? 6.178 4.448 -27.453 1.00 62.22 82 TRP A O 1
ATOM 641 N N . MET A 1 83 ? 6.127 4.126 -25.235 1.00 55.28 83 MET A N 1
ATOM 642 C CA . MET A 1 83 ? 6.314 5.534 -24.853 1.00 55.28 83 MET A CA 1
ATOM 643 C C . MET A 1 83 ? 7.761 5.879 -24.469 1.00 55.28 83 MET A C 1
ATOM 645 O O . MET A 1 83 ? 8.026 7.022 -24.103 1.00 55.28 83 MET A O 1
ATOM 649 N N . GLU A 1 84 ? 8.721 4.949 -24.567 1.00 55.94 84 GLU A N 1
ATOM 650 C CA . GLU A 1 84 ? 10.113 5.215 -24.155 1.00 55.94 84 GLU A CA 1
ATOM 651 C C . GLU A 1 84 ? 10.838 6.269 -25.009 1.00 55.94 84 GLU A C 1
ATOM 653 O O . GLU A 1 84 ? 11.847 6.818 -24.573 1.00 55.94 84 GLU A O 1
ATOM 658 N N . GLN A 1 85 ? 10.302 6.629 -26.180 1.00 53.19 85 GLN A N 1
ATOM 659 C CA . GLN A 1 85 ? 10.841 7.722 -27.001 1.00 53.19 85 GLN A CA 1
ATOM 660 C C . GLN A 1 85 ? 10.294 9.115 -26.632 1.00 53.19 85 GLN A C 1
ATOM 662 O O . GLN A 1 85 ? 10.867 10.113 -27.059 1.00 53.19 85 GLN A O 1
ATOM 667 N N . TYR A 1 86 ? 9.254 9.211 -25.792 1.00 52.00 86 TYR A N 1
ATOM 668 C CA . TYR A 1 86 ? 8.741 10.474 -25.229 1.00 52.00 86 TYR A CA 1
ATOM 669 C C . TYR A 1 86 ? 9.220 10.668 -23.786 1.00 52.00 86 TYR A C 1
ATOM 671 O O . TYR A 1 86 ? 8.446 10.948 -22.870 1.00 52.00 86 TYR A O 1
ATOM 679 N N . LEU A 1 87 ? 10.526 10.469 -23.593 1.00 54.19 87 LEU A N 1
ATOM 680 C CA . LEU A 1 87 ? 11.246 10.669 -22.341 1.00 54.19 87 LEU A CA 1
ATOM 681 C C . LEU A 1 87 ? 10.740 11.928 -21.602 1.00 54.19 87 LEU A C 1
ATOM 683 O O . LEU A 1 87 ? 10.710 12.994 -22.209 1.00 54.19 87 LEU A O 1
ATOM 687 N N . THR A 1 88 ? 10.439 11.789 -20.298 1.00 50.84 88 THR A N 1
ATOM 688 C CA . THR A 1 88 ? 10.349 12.831 -19.234 1.00 50.84 88 THR A CA 1
ATOM 689 C C . THR A 1 88 ? 9.032 13.078 -18.486 1.00 50.84 88 THR A C 1
ATOM 691 O O . THR A 1 88 ? 8.862 14.162 -17.938 1.00 50.84 88 THR A O 1
ATOM 694 N N . VAL A 1 89 ? 8.154 12.093 -18.264 1.00 46.97 89 VAL A N 1
ATOM 695 C CA . VAL A 1 89 ? 7.202 12.249 -17.141 1.00 46.97 89 VAL A CA 1
ATOM 696 C C . VAL A 1 89 ? 6.944 10.932 -16.401 1.00 46.97 89 VAL A C 1
ATOM 698 O O . VAL A 1 89 ? 6.576 9.935 -17.006 1.00 46.97 89 VAL A O 1
ATOM 701 N N . LEU A 1 90 ? 7.098 10.971 -15.070 1.00 50.19 90 LEU A N 1
ATOM 702 C CA . LEU A 1 90 ? 6.581 10.015 -14.074 1.00 50.19 90 LEU A CA 1
ATOM 703 C C . LEU A 1 90 ? 7.402 8.771 -13.661 1.00 50.19 90 LEU A C 1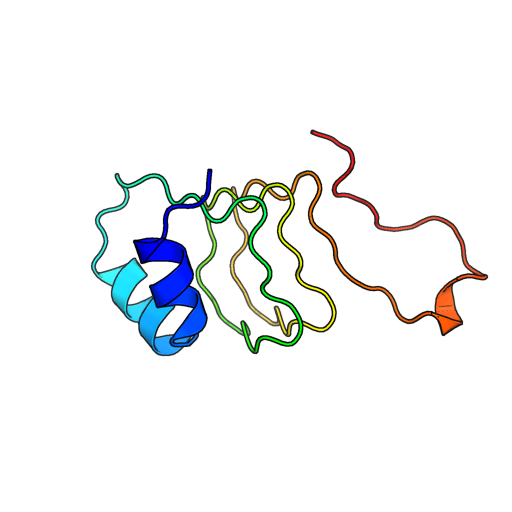
ATOM 705 O O . LEU A 1 90 ? 6.831 7.750 -13.300 1.00 50.19 90 LEU A O 1
ATOM 709 N N . THR A 1 91 ? 8.710 8.906 -13.421 1.00 50.94 91 THR A N 1
ATOM 710 C CA . THR A 1 91 ? 9.230 8.389 -12.130 1.00 50.94 91 THR A CA 1
ATOM 711 C C . THR A 1 91 ? 9.031 9.464 -11.058 1.00 50.94 91 THR A C 1
ATOM 713 O O . THR A 1 91 ? 10.001 9.997 -10.527 1.00 50.94 91 THR A O 1
ATOM 716 N N . LEU A 1 92 ? 7.779 9.831 -10.749 1.00 47.00 92 LEU A N 1
ATOM 717 C CA . LEU A 1 92 ? 7.478 10.752 -9.634 1.00 47.00 92 LEU A CA 1
ATOM 718 C C . LEU A 1 92 ? 7.743 10.118 -8.256 1.00 47.00 92 LEU A C 1
ATOM 720 O O . LEU A 1 92 ? 7.629 10.777 -7.234 1.00 47.00 92 LEU A O 1
ATOM 724 N N . ALA A 1 93 ? 8.182 8.863 -8.223 1.00 47.09 93 ALA A N 1
ATOM 725 C CA . ALA A 1 93 ? 8.624 8.179 -7.021 1.00 47.09 93 ALA A CA 1
ATOM 726 C C . ALA A 1 93 ? 10.053 8.556 -6.558 1.00 47.09 93 ALA A C 1
ATOM 728 O O . ALA A 1 93 ? 10.499 8.073 -5.523 1.00 47.09 93 ALA A O 1
ATOM 729 N N . LYS A 1 94 ? 10.803 9.388 -7.296 1.00 48.16 94 LYS A N 1
ATOM 730 C CA . LYS A 1 94 ? 12.195 9.757 -6.948 1.00 48.16 94 LYS A CA 1
ATOM 731 C C . LYS A 1 94 ? 12.343 10.946 -5.981 1.00 48.16 94 LYS A C 1
ATOM 733 O O . LYS A 1 94 ? 13.468 11.363 -5.744 1.00 48.16 94 LYS A O 1
ATOM 738 N N . LEU A 1 95 ? 11.244 11.492 -5.456 1.00 45.38 95 LEU A N 1
ATOM 739 C CA . LEU A 1 95 ? 11.248 12.619 -4.512 1.00 45.38 95 LEU A CA 1
ATOM 740 C C . LEU A 1 95 ? 10.448 12.274 -3.241 1.00 45.38 95 LEU A C 1
ATOM 742 O O . LEU A 1 95 ? 9.465 12.926 -2.904 1.00 45.38 95 LEU A O 1
ATOM 746 N N . CYS A 1 96 ? 10.865 11.213 -2.553 1.00 53.91 96 CYS A N 1
ATOM 747 C CA . CYS A 1 96 ? 11.361 11.430 -1.196 1.00 53.91 96 CYS A CA 1
ATOM 748 C C . CYS A 1 96 ? 12.881 11.599 -1.348 1.00 53.91 96 CYS A C 1
ATOM 750 O O . CYS A 1 96 ? 13.460 12.335 -0.536 1.00 53.91 96 CYS A O 1
#

Radius of gyration: 13.61 Å; chains: 1; bounding box: 25×25×42 Å

Secondary structure (DSSP, 8-state):
---HHHHHHHHH-HHHHHHHHHHS-TTS--B-TT-B-TT-B-TT-B-TT-B-TT-B-TT-B-TT-B-TT-B-TT-B-PPPGGGTTS--S--GGG--

pLDDT: mean 81.45, std 15.56, range [45.38, 94.25]

Foldseek 3Di:
DADPVLLVQVVVDQVSQVVVVVVDDPPDAGEPDLAECDLAANACHACDNHAHALYEHANYNPHNYDHHNYLLANYHYDDPPVCVVVPDDDVPNPPD

Sequence (96 aa):
MANFKHVRQVKEGVDSWNQWRQKASNAEVIDLSRTDLSNMKLSGAHLSGVNLKGVNFTNADLSHADLSNANLCEVILKTPTWMEQYLTVLTLAKLC